Protein AF-A0A2R5FI31-F1 (afdb_monomer_lite)

InterPro domains:
  IPR029068 Glyoxalase/Bleomycin resistance protein/Dihydroxybiphenyl dioxygenase [G3DSA:3.10.180.10] (1-40)
  IPR029068 Glyoxalase/Bleomycin resistance protein/Dihydroxybiphenyl dioxygenase [SSF54593] (2-41)

Secondary structure (DSSP, 8-state):
-HHHHHTT-EEEEEEEEETTTEEEEEEE-TTS-EEEEEEEPP-

Radius of gyration: 11.2 Å; chains: 1; bounding box: 23×19×34 Å

Foldseek 3Di:
DVVCVVQVKAWDDDWDADPQFATKTWIAHPVRDIDMDGDGDDD

Structure (mmCIF, N/CA/C/O backbone):
data_AF-A0A2R5FI31-F1
#
_entry.id   AF-A0A2R5FI31-F1
#
loop_
_atom_site.group_PDB
_atom_site.id
_atom_site.type_symbol
_atom_site.label_atom_id
_atom_site.label_alt_id
_atom_site.label_comp_id
_atom_site.label_asym_id
_atom_site.label_entity_id
_atom_site.label_seq_id
_atom_site.pdbx_PDB_ins_code
_atom_site.Cartn_x
_atom_site.Cartn_y
_atom_site.Cartn_z
_atom_site.occupancy
_atom_site.B_iso_or_equiv
_atom_site.auth_seq_id
_atom_site.auth_comp_id
_atom_site.auth_asym_id
_atom_site.auth_atom_id
_atom_site.pdbx_PDB_model_num
ATOM 1 N N . MET A 1 1 ? -7.913 2.475 -3.093 1.00 85.56 1 MET A N 1
ATOM 2 C CA . MET A 1 1 ? -7.857 3.269 -1.840 1.00 85.56 1 MET A CA 1
ATOM 3 C C . MET A 1 1 ? -9.192 3.369 -1.115 1.00 85.56 1 MET A C 1
ATOM 5 O O . MET A 1 1 ? -9.192 3.180 0.090 1.00 85.56 1 MET A O 1
ATOM 9 N N . LYS A 1 2 ? -10.316 3.625 -1.806 1.00 87.12 2 LYS A N 1
ATOM 10 C CA . LYS A 1 2 ? -11.634 3.839 -1.173 1.00 87.12 2 LYS A CA 1
ATOM 11 C C . LYS A 1 2 ? -12.011 2.787 -0.117 1.00 87.12 2 LYS A C 1
ATOM 13 O O . LYS A 1 2 ? -12.351 3.157 0.994 1.00 87.12 2 LYS A O 1
ATOM 18 N N . LYS A 1 3 ? -11.808 1.499 -0.424 1.00 90.12 3 LYS A N 1
ATOM 19 C CA . LYS A 1 3 ? -12.068 0.384 0.506 1.00 90.12 3 LYS A CA 1
ATOM 20 C C . LYS A 1 3 ? -11.262 0.450 1.811 1.00 90.12 3 LYS A C 1
ATOM 22 O O . LYS A 1 3 ? -11.777 0.069 2.848 1.00 90.12 3 LYS A O 1
ATOM 27 N N . VAL A 1 4 ? -10.013 0.927 1.764 1.00 90.19 4 VAL A N 1
ATOM 28 C CA . VAL A 1 4 ? -9.176 1.081 2.968 1.00 90.19 4 VAL A CA 1
ATOM 29 C C . VAL A 1 4 ? -9.763 2.166 3.869 1.00 90.19 4 VAL A C 1
ATOM 31 O O . VAL A 1 4 ? -9.917 1.937 5.061 1.00 90.19 4 VAL A O 1
ATOM 34 N N . ALA A 1 5 ? -10.155 3.305 3.289 1.00 89.81 5 ALA A N 1
ATOM 35 C CA . ALA A 1 5 ? -10.786 4.396 4.031 1.00 89.81 5 ALA A CA 1
ATOM 36 C C . ALA A 1 5 ? -12.167 4.001 4.587 1.00 89.81 5 ALA A C 1
ATOM 38 O O . ALA A 1 5 ? -12.467 4.288 5.740 1.00 89.81 5 ALA A O 1
ATOM 39 N N . GLU A 1 6 ? -12.984 3.296 3.797 1.00 93.94 6 GLU A N 1
ATOM 40 C CA . GLU A 1 6 ? -14.285 2.759 4.228 1.00 93.94 6 GLU A CA 1
ATOM 41 C C . GLU A 1 6 ? -14.144 1.747 5.381 1.00 93.94 6 GLU A C 1
ATOM 43 O O . GLU A 1 6 ? -15.023 1.672 6.232 1.00 93.94 6 GLU A O 1
ATOM 48 N N . ALA A 1 7 ? -13.028 1.012 5.447 1.00 93.56 7 ALA A N 1
ATOM 49 C CA . ALA A 1 7 ? -12.708 0.086 6.535 1.00 93.56 7 ALA A CA 1
ATOM 50 C C . ALA A 1 7 ? -12.033 0.753 7.755 1.00 93.56 7 ALA A C 1
ATOM 52 O O . ALA A 1 7 ? -11.642 0.057 8.687 1.00 93.56 7 ALA A O 1
ATOM 53 N N . GLY A 1 8 ? -11.869 2.083 7.762 1.00 93.25 8 GLY A N 1
ATOM 54 C CA . GLY A 1 8 ? -11.255 2.831 8.869 1.00 93.25 8 GLY A CA 1
ATOM 55 C C . GLY A 1 8 ? -9.725 2.922 8.829 1.00 93.25 8 GLY A C 1
ATOM 56 O O . GLY A 1 8 ? -9.123 3.486 9.740 1.00 93.25 8 GLY A O 1
ATOM 57 N N . GLY A 1 9 ? -9.086 2.408 7.777 1.00 94.50 9 GLY A N 1
ATOM 58 C CA . GLY A 1 9 ? -7.64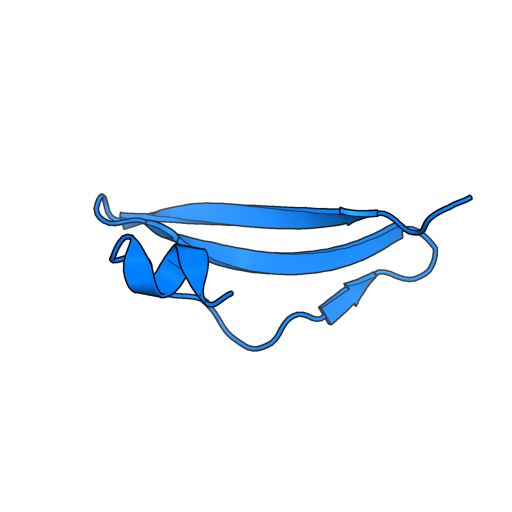7 2.534 7.566 1.00 94.50 9 GLY A CA 1
ATOM 59 C C 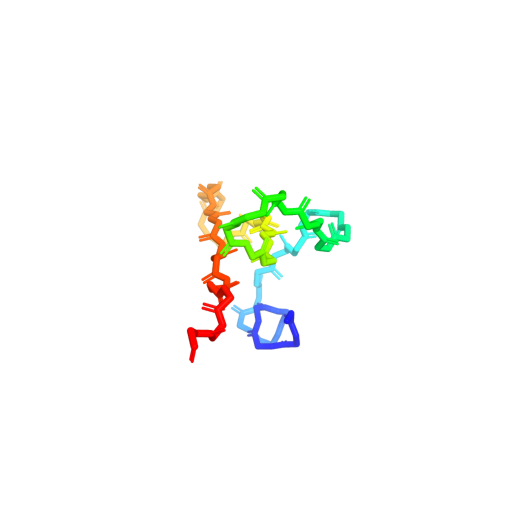. GLY A 1 9 ? -7.243 3.878 6.951 1.00 94.50 9 GLY A C 1
ATOM 60 O O . GLY A 1 9 ? -8.013 4.539 6.249 1.00 94.50 9 GLY A O 1
ATOM 61 N N . LYS A 1 10 ? -5.985 4.271 7.157 1.00 96.25 10 LYS A N 1
ATOM 62 C CA . LYS A 1 10 ? -5.395 5.510 6.637 1.00 96.25 10 LYS A CA 1
ATOM 63 C C . LYS A 1 10 ? -4.375 5.215 5.545 1.00 96.25 10 LYS A C 1
ATOM 65 O O . LYS A 1 10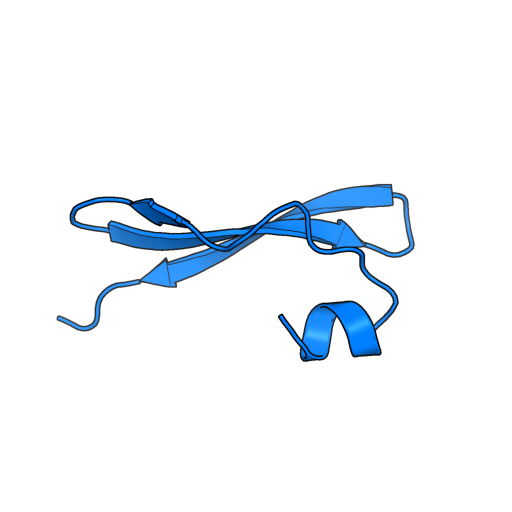 ? -3.291 4.710 5.822 1.00 96.25 10 LYS A O 1
ATOM 70 N N . VAL A 1 11 ? -4.687 5.584 4.305 1.00 94.75 11 VAL A N 1
ATOM 71 C CA . VAL A 1 11 ? -3.727 5.506 3.192 1.00 94.75 11 VAL A CA 1
ATOM 72 C C . VAL A 1 11 ? -2.599 6.519 3.403 1.00 94.75 11 VAL A C 1
ATOM 74 O O . VAL A 1 11 ? -2.845 7.663 3.788 1.00 94.75 11 VAL A O 1
ATOM 77 N N . LEU A 1 12 ? -1.359 6.086 3.182 1.00 91.44 12 LEU A N 1
ATOM 78 C CA . LEU A 1 12 ? -0.163 6.905 3.331 1.00 91.44 12 LEU A CA 1
ATOM 79 C C . LEU A 1 12 ? 0.316 7.372 1.955 1.00 91.44 12 LEU A C 1
ATOM 81 O O . LEU A 1 12 ? 0.915 6.597 1.212 1.00 91.44 12 LEU A O 1
ATOM 85 N N . GLY A 1 13 ? 0.075 8.648 1.651 1.00 89.25 13 GLY A N 1
ATOM 86 C CA . GLY A 1 13 ? 0.465 9.259 0.381 1.00 89.25 13 GLY A CA 1
ATOM 87 C C . GLY A 1 13 ? -0.369 8.777 -0.807 1.00 89.25 13 GLY A C 1
ATOM 88 O O . GLY A 1 13 ? -1.429 8.168 -0.646 1.00 89.25 13 GLY A O 1
ATOM 89 N N . GLU A 1 14 ? 0.117 9.078 -2.005 1.00 91.88 14 GLU A N 1
ATOM 90 C CA . GLU A 1 14 ? -0.481 8.607 -3.252 1.00 91.88 14 GLU A CA 1
ATOM 91 C C . GLU A 1 14 ? 0.163 7.282 -3.692 1.00 91.88 14 GLU A C 1
ATOM 93 O O . GLU A 1 14 ? 1.334 7.037 -3.385 1.00 91.88 14 GLU A O 1
ATOM 98 N N . PRO A 1 15 ? -0.580 6.396 -4.381 1.00 92.69 15 PRO A N 1
ATOM 99 C CA . PRO A 1 15 ? 0.023 5.231 -5.018 1.00 92.69 15 PRO A CA 1
ATOM 100 C C . PRO A 1 15 ? 1.151 5.641 -5.966 1.00 92.69 15 PRO A C 1
ATOM 102 O O . PRO A 1 15 ?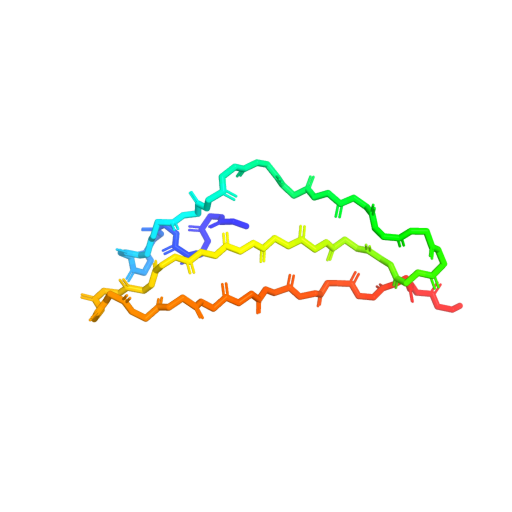 1.012 6.587 -6.737 1.00 92.69 15 PRO A O 1
ATOM 105 N N . MET A 1 16 ? 2.240 4.880 -5.934 1.00 95.94 16 MET A N 1
ATOM 106 C CA . MET A 1 16 ? 3.395 5.063 -6.804 1.00 95.94 16 MET A CA 1
ATOM 107 C C . MET A 1 16 ? 3.586 3.853 -7.711 1.00 95.94 16 MET A C 1
ATOM 109 O O . MET A 1 16 ? 3.326 2.716 -7.308 1.00 95.94 16 MET A O 1
ATOM 113 N N . GLU A 1 17 ? 4.095 4.097 -8.913 1.00 96.75 17 GLU A N 1
ATOM 114 C CA . GLU A 1 17 ? 4.472 3.025 -9.825 1.00 96.75 17 GLU A CA 1
ATOM 115 C C . GLU A 1 17 ? 5.867 2.500 -9.477 1.00 96.75 17 GLU A C 1
ATOM 117 O O . GLU A 1 17 ? 6.813 3.266 -9.284 1.00 96.75 17 GLU A O 1
ATOM 122 N N . ILE A 1 18 ? 5.996 1.176 -9.413 1.00 96.12 18 ILE A N 1
ATOM 123 C CA . ILE A 1 18 ? 7.276 0.478 -9.381 1.00 96.12 18 ILE A CA 1
ATOM 124 C C . ILE A 1 18 ? 7.554 -0.023 -10.807 1.00 96.12 18 ILE A C 1
ATOM 126 O O . ILE A 1 18 ? 6.823 -0.904 -11.284 1.00 96.12 18 ILE A O 1
ATOM 130 N N . PRO A 1 19 ? 8.603 0.488 -11.485 1.00 95.94 19 PRO A N 1
ATOM 131 C CA . PRO A 1 19 ? 8.914 0.118 -12.862 1.00 95.94 19 PRO A CA 1
ATOM 132 C C . PRO A 1 19 ? 9.027 -1.397 -13.052 1.00 95.94 19 PRO A C 1
ATOM 134 O O . PRO A 1 19 ? 9.748 -2.075 -12.322 1.00 95.94 19 PRO A O 1
ATOM 137 N N . GLY A 1 20 ? 8.297 -1.931 -14.033 1.00 95.62 20 GLY A N 1
ATOM 138 C CA . GLY A 1 20 ? 8.288 -3.361 -14.357 1.00 95.62 20 GLY A CA 1
ATOM 139 C C . GLY A 1 20 ? 7.542 -4.263 -13.362 1.00 95.62 20 GLY A C 1
ATOM 140 O O . GLY A 1 20 ? 7.475 -5.467 -13.594 1.00 95.62 20 GLY A O 1
ATOM 141 N N . VAL A 1 21 ? 6.964 -3.713 -12.287 1.00 95.94 21 VAL A N 1
ATOM 142 C CA . VAL A 1 21 ? 6.241 -4.483 -11.260 1.00 95.94 21 VAL A CA 1
ATOM 143 C C . VAL A 1 21 ? 4.764 -4.102 -11.211 1.00 95.94 21 VAL A C 1
ATOM 145 O O . VAL A 1 21 ? 3.917 -4.987 -11.324 1.00 95.94 21 VAL A O 1
ATOM 148 N N . GLY A 1 22 ? 4.438 -2.814 -11.060 1.00 95.88 22 GLY A N 1
ATOM 149 C CA . GLY A 1 22 ? 3.056 -2.323 -10.980 1.00 95.88 22 GLY A CA 1
ATOM 150 C C . GLY A 1 22 ? 2.845 -1.221 -9.940 1.00 95.88 22 GLY A C 1
ATOM 151 O O . GLY A 1 22 ? 3.797 -0.582 -9.502 1.00 95.88 22 GLY A O 1
ATOM 152 N N . GLN A 1 23 ? 1.591 -0.998 -9.542 1.00 96.19 23 GLN A N 1
ATOM 153 C CA . GLN A 1 23 ? 1.200 0.085 -8.632 1.00 96.19 23 GLN A CA 1
ATOM 154 C C . GLN A 1 23 ? 1.286 -0.348 -7.170 1.00 96.19 23 GLN A C 1
ATOM 156 O O . GLN A 1 23 ? 0.742 -1.383 -6.788 1.00 96.19 23 GLN A O 1
ATOM 161 N N . TYR A 1 24 ? 1.901 0.478 -6.334 1.00 96.00 24 TYR A N 1
ATOM 162 C CA . TYR A 1 24 ? 2.147 0.206 -4.924 1.00 96.00 24 TYR A CA 1
ATOM 163 C C . TYR A 1 24 ? 1.646 1.347 -4.038 1.00 96.00 24 TYR A C 1
ATOM 165 O O . TYR A 1 24 ? 1.800 2.521 -4.367 1.00 96.00 24 TYR A O 1
ATOM 173 N N . VAL A 1 25 ? 1.084 1.017 -2.874 1.00 96.69 25 VAL A N 1
ATOM 174 C CA . VAL A 1 25 ? 0.732 2.007 -1.848 1.00 96.69 25 VAL A CA 1
ATOM 175 C C . VAL A 1 25 ? 0.809 1.401 -0.450 1.00 96.69 25 VAL A C 1
ATOM 177 O O . VAL A 1 25 ? 0.478 0.229 -0.263 1.00 96.69 25 VAL A O 1
ATOM 180 N N . SER A 1 26 ? 1.199 2.202 0.543 1.00 96.88 26 SER A N 1
ATOM 181 C CA . SER A 1 26 ? 1.141 1.825 1.961 1.00 96.88 26 SER A CA 1
ATOM 182 C C . SER A 1 26 ? -0.067 2.439 2.666 1.00 96.88 26 SER A C 1
ATOM 184 O O . SER A 1 26 ? -0.566 3.496 2.283 1.00 96.88 26 SER A O 1
ATOM 186 N N . PHE A 1 27 ? -0.530 1.795 3.729 1.00 97.19 27 PHE A N 1
ATOM 187 C CA . PHE A 1 27 ? -1.589 2.295 4.596 1.00 97.19 27 PHE A CA 1
ATOM 188 C C . PHE A 1 27 ? -1.395 1.805 6.035 1.00 97.19 27 PHE A C 1
ATOM 190 O O . PHE A 1 27 ? -0.619 0.884 6.290 1.00 97.19 27 PHE A O 1
ATOM 197 N N . ILE A 1 28 ? -2.086 2.451 6.968 1.00 97.88 28 ILE A N 1
ATOM 198 C CA . ILE A 1 28 ? -2.206 2.029 8.363 1.00 97.88 28 ILE A CA 1
ATOM 199 C C . ILE A 1 28 ? -3.612 1.466 8.572 1.00 97.88 28 ILE A C 1
ATOM 201 O O . ILE A 1 28 ? -4.574 2.075 8.099 1.00 97.88 28 ILE A O 1
ATOM 205 N N . ASP A 1 29 ? -3.746 0.316 9.223 1.00 96.62 29 ASP A N 1
ATOM 206 C CA . ASP A 1 29 ? -5.056 -0.226 9.604 1.00 96.62 29 ASP A CA 1
ATOM 207 C C . ASP A 1 29 ? -5.586 0.398 10.911 1.00 96.62 29 ASP A C 1
ATOM 209 O O . ASP A 1 29 ? -5.003 1.328 11.469 1.00 96.62 29 ASP A O 1
ATOM 213 N N . THR A 1 30 ? -6.720 -0.094 11.403 1.00 96.88 30 THR A N 1
ATOM 214 C CA . THR A 1 30 ? -7.339 0.394 12.645 1.00 96.88 30 THR A CA 1
ATOM 215 C C . THR A 1 30 ? -6.555 0.031 13.908 1.00 96.88 30 THR A C 1
ATOM 217 O O . THR A 1 30 ? -6.801 0.618 14.958 1.00 96.88 30 THR A O 1
ATOM 220 N N . GLU A 1 31 ? -5.625 -0.918 13.824 1.00 97.38 31 G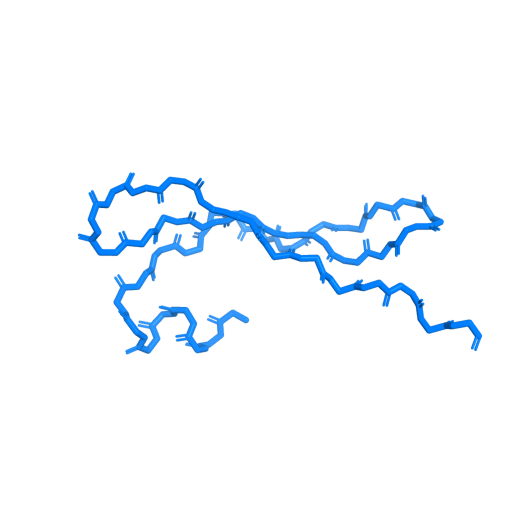LU A N 1
ATOM 221 C CA . GLU A 1 31 ? -4.787 -1.378 14.937 1.00 97.38 31 GLU A CA 1
ATOM 222 C C . GLU A 1 31 ? -3.419 -0.677 14.960 1.00 97.38 31 GLU A C 1
ATOM 224 O O . GLU A 1 31 ? -2.626 -0.874 15.879 1.00 97.38 31 GLU A O 1
ATOM 229 N N . GLY A 1 32 ? -3.141 0.183 13.975 1.00 95.56 32 GLY A N 1
ATOM 230 C CA . GLY A 1 32 ? -1.873 0.896 13.852 1.00 95.56 32 GLY A CA 1
ATOM 231 C C . GLY A 1 32 ? -0.798 0.122 13.084 1.00 95.56 32 GLY A C 1
ATOM 232 O O . GLY A 1 32 ? 0.334 0.602 12.983 1.00 95.56 32 GLY A O 1
ATOM 233 N N . ASN A 1 33 ? -1.124 -1.034 12.501 1.00 97.62 33 ASN A N 1
ATOM 234 C CA . ASN A 1 33 ? -0.179 -1.807 11.706 1.00 97.62 33 ASN A CA 1
ATOM 235 C C . ASN A 1 33 ? 0.078 -1.114 10.368 1.00 97.62 33 ASN A C 1
ATOM 237 O O . ASN A 1 33 ? -0.840 -0.591 9.734 1.00 97.62 33 ASN A O 1
ATOM 241 N N . ARG A 1 34 ? 1.327 -1.152 9.893 1.00 96.56 34 ARG A N 1
ATOM 242 C CA . ARG A 1 34 ? 1.694 -0.641 8.568 1.00 96.56 34 ARG A CA 1
ATOM 243 C C . ARG A 1 34 ? 1.662 -1.760 7.540 1.00 96.56 34 ARG A C 1
ATOM 245 O O . ARG A 1 34 ? 2.500 -2.656 7.572 1.00 96.56 34 ARG A O 1
ATOM 252 N N . LEU A 1 35 ? 0.733 -1.657 6.598 1.00 96.38 35 LEU A N 1
ATOM 253 C CA . LEU A 1 35 ? 0.564 -2.599 5.498 1.00 96.38 35 LEU A CA 1
ATOM 254 C C . LEU A 1 35 ? 0.783 -1.915 4.151 1.00 96.38 35 LEU A C 1
ATOM 256 O O . LEU A 1 35 ? 0.823 -0.686 4.042 1.00 96.38 35 LEU A O 1
ATOM 260 N N . SER A 1 36 ? 0.891 -2.735 3.109 1.00 95.62 36 SER A N 1
ATOM 261 C CA . SER A 1 36 ? 0.996 -2.271 1.733 1.00 95.62 36 SER A CA 1
ATOM 262 C C . SER A 1 36 ? 0.187 -3.143 0.786 1.00 95.62 36 SER A C 1
ATOM 264 O O . SER A 1 36 ? 0.004 -4.335 1.020 1.00 95.62 36 SER A O 1
ATOM 266 N N . MET A 1 37 ? -0.279 -2.539 -0.302 1.00 95.81 37 MET A N 1
ATOM 267 C CA . MET A 1 37 ? -0.994 -3.213 -1.378 1.00 95.81 37 MET A CA 1
ATOM 268 C C . MET A 1 37 ? -0.240 -3.009 -2.690 1.00 95.81 37 MET A C 1
ATOM 270 O O . MET A 1 37 ? 0.176 -1.891 -2.997 1.00 95.81 37 MET A O 1
ATOM 274 N N . LEU A 1 38 ? -0.090 -4.092 -3.454 1.00 96.31 38 LEU A N 1
ATOM 275 C CA . LEU A 1 38 ? 0.532 -4.105 -4.773 1.00 96.31 38 LEU A CA 1
ATOM 276 C C . LEU A 1 38 ? -0.491 -4.579 -5.807 1.00 96.31 38 LEU A C 1
ATOM 278 O O . LEU A 1 38 ? -1.066 -5.657 -5.668 1.00 96.31 38 LEU A O 1
ATOM 282 N N . GLN A 1 39 ? -0.686 -3.786 -6.853 1.00 95.31 39 GLN A N 1
ATOM 283 C CA . GLN A 1 39 ? -1.398 -4.174 -8.062 1.00 95.31 39 GLN A CA 1
ATOM 284 C C . GLN A 1 39 ? -0.350 -4.462 -9.1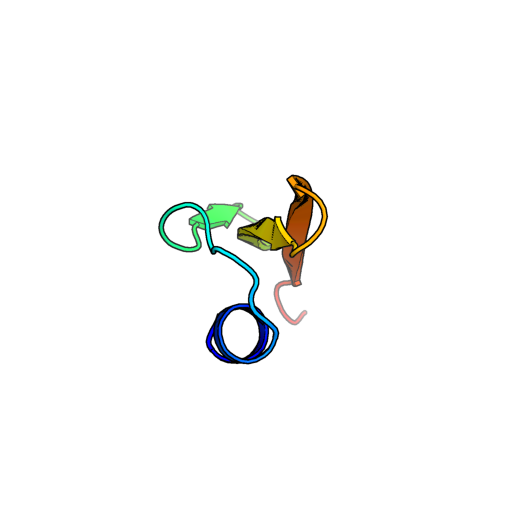45 1.00 95.31 39 GLN A C 1
ATOM 286 O O . GLN A 1 39 ? 0.242 -3.513 -9.663 1.00 95.31 39 GLN A O 1
ATOM 291 N N . PRO A 1 40 ? -0.094 -5.736 -9.486 1.00 96.31 40 PRO A N 1
ATOM 292 C CA . PRO A 1 40 ? 0.899 -6.074 -10.496 1.00 96.31 40 PRO A CA 1
ATOM 293 C C . PRO A 1 40 ? 0.464 -5.607 -11.890 1.00 96.31 40 PRO A C 1
ATOM 295 O O . PRO A 1 40 ? -0.737 -5.516 -12.171 1.00 96.31 40 PRO A O 1
ATOM 298 N N . LEU A 1 41 ? 1.445 -5.356 -12.762 1.00 94.75 41 LEU A N 1
ATOM 299 C CA . LEU A 1 41 ? 1.214 -5.193 -14.197 1.00 94.75 41 LEU A CA 1
ATOM 300 C C . LEU A 1 41 ? 0.574 -6.471 -14.751 1.00 94.75 41 LEU A C 1
ATOM 302 O O . LEU A 1 41 ? 1.023 -7.584 -14.462 1.00 94.75 41 LEU A O 1
ATOM 306 N N . ILE A 1 42 ? -0.485 -6.307 -15.540 1.00 86.81 42 ILE A N 1
ATOM 307 C CA . ILE A 1 42 ? -1.064 -7.414 -16.303 1.00 86.81 42 ILE A CA 1
ATOM 308 C C . ILE A 1 42 ? -0.054 -7.770 -17.400 1.00 86.81 42 ILE A C 1
ATOM 310 O O . ILE A 1 42 ? 0.446 -6.876 -18.082 1.00 86.81 42 ILE A O 1
ATOM 314 N N . ARG A 1 43 ? 0.282 -9.058 -17.506 1.00 71.12 43 ARG A N 1
ATOM 315 C CA . ARG A 1 43 ? 1.144 -9.593 -18.568 1.00 71.12 43 ARG A CA 1
ATOM 316 C C . ARG A 1 43 ? 0.423 -9.661 -19.903 1.00 71.12 43 ARG A C 1
ATOM 318 O O . ARG A 1 43 ? -0.784 -9.989 -19.887 1.00 71.12 43 ARG A O 1
#

Organism: NCBI:txid1825523

Sequence (43 aa):
MKKVAEAGGKVLGEPMEIPGVGQYVSFIDTEGNRLSMLQPLIR

pLDDT: mean 93.87, std 4.66, range [71.12, 97.88]